Protein AF-A0A2H0RUM1-F1 (afdb_monomer)

Solvent-accessible surface area (backbone atoms only — not comparable to full-atom values): 5548 Å² total; per-residue (Å²): 91,77,49,79,41,68,32,56,87,46,48,69,59,53,53,49,32,32,76,68,68,76,38,82,81,84,71,96,80,83,62,77,48,71,70,54,52,47,66,67,36,42,85,73,27,36,43,80,76,46,79,49,51,42,68,91,63,72,68,89,41,70,73,56,38,59,51,48,62,54,45,52,68,36,79,71,51,27,71,67,24,49,32,35,38,39,36,31,46,78,66,68,133

Structure (mmCIF, N/CA/C/O backbone):
data_AF-A0A2H0RUM1-F1
#
_entry.id   AF-A0A2H0RUM1-F1
#
loop_
_atom_site.group_PDB
_atom_site.id
_atom_site.type_symbol
_atom_site.label_atom_id
_atom_site.label_alt_id
_atom_site.label_comp_id
_atom_site.label_asym_id
_atom_site.label_entity_id
_atom_site.label_seq_id
_atom_site.pdbx_PDB_ins_code
_atom_site.Cartn_x
_atom_site.Cartn_y
_atom_site.Cartn_z
_atom_site.occupancy
_atom_site.B_iso_or_equiv
_atom_site.auth_seq_id
_atom_site.auth_comp_id
_atom_site.auth_asym_id
_atom_site.auth_atom_id
_atom_site.pdbx_PDB_model_num
ATOM 1 N N . LEU A 1 1 ? -12.893 7.256 6.375 1.00 93.62 1 LEU A N 1
ATOM 2 C CA . LEU A 1 1 ? -11.817 7.968 5.644 1.00 93.62 1 LEU A CA 1
ATOM 3 C C . LEU A 1 1 ? -11.151 6.982 4.696 1.00 93.62 1 LEU A C 1
ATOM 5 O O . LEU A 1 1 ? -10.789 5.903 5.142 1.00 93.62 1 LEU A O 1
ATOM 9 N N . VAL A 1 2 ? -11.014 7.336 3.418 1.00 95.25 2 VAL A N 1
ATOM 10 C CA . VAL A 1 2 ? -10.299 6.520 2.426 1.00 95.25 2 VAL A CA 1
ATOM 11 C C . VAL A 1 2 ? -9.057 7.285 1.983 1.00 95.25 2 VAL A C 1
ATOM 13 O O . VAL A 1 2 ? -9.161 8.448 1.604 1.00 95.25 2 VAL A O 1
ATOM 16 N N . ILE A 1 3 ? -7.892 6.644 2.054 1.00 94.00 3 ILE A N 1
ATOM 17 C CA . ILE A 1 3 ? -6.617 7.195 1.585 1.00 94.00 3 ILE A CA 1
ATOM 18 C C . ILE A 1 3 ? -6.144 6.322 0.429 1.00 94.00 3 ILE A C 1
ATOM 20 O O . ILE A 1 3 ? -5.911 5.133 0.623 1.00 94.00 3 ILE A O 1
ATOM 24 N N . SER A 1 4 ? -5.993 6.915 -0.754 1.00 92.81 4 SER A N 1
ATOM 25 C CA . SER A 1 4 ? -5.427 6.264 -1.936 1.00 92.81 4 SER A CA 1
ATOM 26 C C . SER A 1 4 ? -4.114 6.944 -2.287 1.00 92.81 4 SER A C 1
ATOM 28 O O . SER A 1 4 ? -4.090 8.149 -2.537 1.00 92.81 4 SER A O 1
ATOM 30 N N . MET A 1 5 ? -3.022 6.186 -2.298 1.00 90.50 5 MET A N 1
ATOM 31 C CA . MET A 1 5 ? -1.692 6.718 -2.578 1.00 90.50 5 MET A CA 1
ATOM 32 C C . MET A 1 5 ? -0.856 5.747 -3.402 1.00 90.50 5 MET A C 1
ATOM 34 O O . MET A 1 5 ? -1.067 4.535 -3.373 1.00 90.50 5 MET A O 1
ATOM 38 N N . ALA A 1 6 ? 0.134 6.282 -4.115 1.00 88.56 6 ALA A N 1
ATOM 39 C CA . ALA A 1 6 ? 1.194 5.442 -4.648 1.00 88.56 6 ALA A CA 1
ATOM 40 C C . ALA A 1 6 ? 1.945 4.792 -3.480 1.00 88.56 6 ALA A C 1
ATOM 42 O O . ALA A 1 6 ? 2.272 5.449 -2.489 1.00 88.56 6 ALA A O 1
ATOM 43 N N . ASN A 1 7 ? 2.208 3.500 -3.605 1.00 87.81 7 ASN A N 1
ATOM 44 C CA . ASN A 1 7 ? 2.896 2.712 -2.607 1.00 87.81 7 ASN A CA 1
ATOM 45 C C . ASN A 1 7 ? 4.291 3.313 -2.351 1.00 87.81 7 ASN A C 1
ATOM 47 O O . ASN A 1 7 ? 5.084 3.421 -3.294 1.00 87.81 7 ASN A O 1
ATOM 51 N N . PRO A 1 8 ? 4.619 3.670 -1.095 1.00 85.12 8 PRO A N 1
ATOM 52 C CA . PRO A 1 8 ? 5.895 4.296 -0.751 1.00 85.12 8 PRO A CA 1
ATOM 53 C C . PRO A 1 8 ? 7.129 3.496 -1.199 1.00 85.12 8 PRO A C 1
ATOM 55 O O . PRO A 1 8 ? 8.184 4.074 -1.435 1.00 85.12 8 PRO A O 1
ATOM 58 N N . LEU A 1 9 ? 7.015 2.172 -1.370 1.00 86.06 9 LEU A N 1
ATOM 59 C CA . LEU A 1 9 ? 8.117 1.334 -1.862 1.00 86.06 9 LEU A CA 1
ATOM 60 C C . LEU A 1 9 ? 8.568 1.688 -3.285 1.00 86.06 9 LEU A C 1
ATOM 62 O O . LEU A 1 9 ? 9.715 1.424 -3.637 1.00 86.06 9 LEU A O 1
ATOM 66 N N . TRP A 1 10 ? 7.694 2.288 -4.095 1.00 85.19 10 TRP A N 1
ATOM 67 C CA . TRP A 1 10 ? 8.014 2.692 -5.464 1.00 85.19 10 TRP A CA 1
ATOM 68 C C . TRP A 1 10 ? 8.687 4.058 -5.558 1.00 85.19 10 TRP A C 1
ATOM 70 O O . TRP A 1 10 ? 9.120 4.438 -6.641 1.00 85.19 10 TRP A O 1
ATOM 80 N N . GLU A 1 11 ? 8.825 4.791 -4.454 1.00 85.88 11 GLU A N 1
ATOM 81 C CA . GLU A 1 11 ? 9.395 6.139 -4.448 1.00 85.88 11 GLU A CA 1
ATOM 82 C C . GLU A 1 11 ? 10.781 6.228 -5.122 1.00 85.88 11 GLU A C 1
ATOM 84 O O . GLU A 1 11 ? 10.944 7.092 -5.985 1.00 85.88 11 GLU A O 1
ATOM 89 N N . PRO A 1 12 ? 11.745 5.311 -4.884 1.00 85.38 12 PRO A N 1
ATOM 90 C CA . PRO A 1 12 ? 13.034 5.348 -5.581 1.00 85.38 12 PRO A CA 1
ATOM 91 C C . PRO A 1 12 ? 12.912 5.153 -7.098 1.00 85.38 12 PRO A C 1
ATOM 93 O O . PRO A 1 12 ? 13.596 5.824 -7.869 1.00 85.38 12 PRO A O 1
ATOM 96 N N . ALA A 1 13 ? 12.035 4.246 -7.533 1.00 86.31 13 ALA A N 1
ATOM 97 C CA . ALA A 1 13 ? 11.813 3.974 -8.949 1.00 86.31 13 ALA A CA 1
ATOM 98 C C . ALA A 1 13 ? 11.097 5.146 -9.636 1.00 86.31 13 ALA A C 1
ATOM 100 O O . ALA A 1 13 ? 11.480 5.538 -10.733 1.00 86.31 13 ALA A O 1
ATOM 101 N N . LEU A 1 14 ? 10.107 5.752 -8.976 1.00 83.25 14 LEU A N 1
ATOM 102 C CA . LEU A 1 14 ? 9.402 6.931 -9.480 1.00 83.25 14 LEU A CA 1
ATOM 103 C C . LEU A 1 14 ? 10.348 8.129 -9.623 1.00 83.25 14 LEU A C 1
ATOM 105 O O . LEU A 1 14 ? 10.350 8.772 -10.668 1.00 83.25 14 LEU A O 1
ATOM 109 N N . LEU A 1 15 ? 11.211 8.369 -8.630 1.00 84.44 15 LEU A N 1
ATOM 110 C CA . LEU A 1 15 ? 12.243 9.409 -8.699 1.00 84.44 15 LEU A CA 1
ATOM 111 C C . LEU A 1 15 ? 13.247 9.152 -9.831 1.00 84.44 15 LEU A C 1
ATOM 113 O O . LEU A 1 15 ? 13.685 10.089 -10.497 1.00 84.44 15 LEU A O 1
ATOM 117 N N . LEU A 1 16 ? 13.620 7.891 -10.071 1.00 86.88 16 LEU A N 1
ATOM 118 C CA . LEU A 1 16 ? 14.480 7.534 -11.198 1.00 86.88 16 LEU A CA 1
ATOM 119 C C . LEU A 1 16 ? 13.794 7.834 -12.538 1.00 86.88 16 LEU A C 1
ATOM 121 O O . LEU A 1 16 ? 14.422 8.407 -13.423 1.00 86.88 16 LEU A O 1
ATOM 125 N N . LEU A 1 17 ? 12.512 7.492 -12.684 1.00 87.12 17 LEU A N 1
ATOM 126 C CA . LEU A 1 17 ? 11.745 7.770 -13.901 1.00 87.12 17 LEU A CA 1
ATOM 127 C C . LEU A 1 17 ? 11.584 9.274 -14.161 1.00 87.12 17 LEU A C 1
ATOM 129 O O . LEU A 1 17 ? 11.662 9.694 -15.314 1.00 87.12 17 LEU A O 1
ATOM 133 N N . GLU A 1 18 ? 11.424 10.083 -13.112 1.00 86.50 18 GLU A N 1
ATOM 134 C CA . GLU A 1 18 ? 11.429 11.549 -13.219 1.00 86.50 18 GLU A CA 1
ATOM 135 C C . GLU A 1 18 ? 12.782 12.067 -13.720 1.00 86.50 18 GLU A C 1
ATOM 137 O O . GLU A 1 18 ? 12.828 12.860 -14.657 1.00 86.50 18 GLU A O 1
ATOM 142 N N . ARG A 1 19 ? 13.899 11.557 -13.180 1.00 86.81 19 ARG A N 1
ATOM 143 C CA . ARG A 1 19 ? 15.253 11.912 -13.655 1.00 86.81 19 ARG A CA 1
ATOM 144 C C . ARG A 1 19 ? 15.493 11.526 -15.114 1.00 86.81 19 ARG A C 1
ATOM 146 O O . ARG A 1 19 ? 16.229 12.211 -15.818 1.00 86.81 19 ARG A O 1
ATOM 153 N N . LEU A 1 20 ? 14.884 10.433 -15.565 1.00 90.75 20 LEU A N 1
ATOM 154 C CA . LEU A 1 20 ? 14.955 9.970 -16.950 1.00 90.75 20 LEU A CA 1
ATOM 155 C C . LEU A 1 20 ? 13.962 10.692 -17.880 1.00 90.75 20 LEU A C 1
ATOM 157 O O . LEU A 1 20 ? 13.917 10.361 -19.060 1.00 90.75 20 LEU A O 1
ATOM 161 N N . HIS A 1 21 ? 13.183 11.663 -17.383 1.00 87.12 21 HIS A N 1
ATOM 162 C CA . HIS A 1 21 ? 12.113 12.353 -18.120 1.00 87.12 21 HIS A CA 1
ATOM 163 C C . HIS A 1 21 ? 11.030 11.406 -18.676 1.00 87.12 21 HIS A C 1
ATOM 165 O O . HIS A 1 21 ? 10.305 11.746 -19.608 1.00 87.12 21 HIS A O 1
ATOM 171 N N . LEU A 1 22 ? 10.905 10.212 -18.089 1.00 86.88 22 LEU A N 1
ATOM 172 C CA . LEU A 1 22 ? 9.887 9.214 -18.436 1.00 86.88 22 LEU A CA 1
ATOM 173 C C . LEU A 1 22 ? 8.584 9.416 -17.648 1.00 86.88 22 LEU A C 1
ATOM 175 O O . LEU A 1 22 ? 7.557 8.831 -17.984 1.00 86.88 22 LEU A O 1
ATOM 179 N N . LYS A 1 23 ? 8.628 10.235 -16.594 1.00 83.38 23 LYS A N 1
ATOM 180 C CA . LYS A 1 23 ? 7.486 10.646 -15.776 1.00 83.38 23 LYS A CA 1
ATOM 181 C C . LYS A 1 23 ? 7.508 12.168 -15.616 1.00 83.38 23 LYS A C 1
ATOM 183 O O . LYS A 1 23 ? 8.580 12.767 -15.551 1.00 83.38 23 LYS A O 1
ATOM 188 N N . LEU A 1 24 ? 6.325 12.778 -15.527 1.00 83.81 24 LEU A N 1
ATOM 189 C CA . LEU A 1 24 ? 6.168 14.184 -15.156 1.00 83.81 24 LEU A CA 1
ATOM 190 C C . LEU A 1 24 ? 6.772 14.452 -13.772 1.00 83.81 24 LEU A C 1
ATOM 192 O O . LEU A 1 24 ? 6.555 13.692 -12.829 1.00 83.81 24 LEU A O 1
ATOM 196 N N . THR A 1 25 ? 7.508 15.553 -13.659 1.00 78.12 25 THR A N 1
ATOM 197 C CA . THR A 1 25 ? 8.072 16.030 -12.395 1.00 78.12 25 THR A CA 1
ATOM 198 C C . THR A 1 25 ? 6.959 16.561 -11.499 1.00 78.12 25 THR A C 1
ATOM 200 O O . THR A 1 25 ? 6.341 17.577 -11.815 1.00 78.12 25 THR A O 1
ATOM 203 N N . GLU A 1 26 ? 6.716 15.888 -10.379 1.00 70.44 26 GLU A N 1
ATOM 204 C CA . GLU A 1 26 ? 5.619 16.206 -9.454 1.00 70.44 26 GLU A CA 1
ATOM 205 C C . GLU A 1 26 ? 6.098 16.906 -8.156 1.00 70.44 26 GLU A C 1
ATOM 207 O O . GLU A 1 26 ? 5.279 17.289 -7.323 1.00 70.44 26 GLU A O 1
ATOM 212 N N . GLY A 1 27 ? 7.405 17.160 -8.001 1.00 69.00 27 GLY A N 1
ATOM 213 C CA . GLY A 1 27 ? 7.984 17.882 -6.855 1.00 69.00 27 GLY A CA 1
ATOM 214 C C . GLY A 1 27 ? 8.393 16.971 -5.683 1.00 69.00 27 GLY A C 1
ATOM 215 O O . GLY A 1 27 ? 8.445 15.752 -5.833 1.00 69.00 27 GLY A O 1
ATOM 216 N N . PRO A 1 28 ? 8.758 17.527 -4.508 1.00 65.56 28 PRO A N 1
ATOM 217 C CA . PRO A 1 28 ? 9.197 16.724 -3.372 1.00 65.56 28 PRO A CA 1
ATOM 218 C C . PRO A 1 28 ? 8.044 15.871 -2.842 1.00 65.56 28 PRO A C 1
ATOM 220 O O . PRO A 1 28 ? 7.033 16.380 -2.359 1.00 65.56 28 PRO A O 1
ATOM 223 N N . HIS A 1 29 ? 8.221 14.556 -2.901 1.00 70.94 29 HIS A N 1
ATOM 224 C CA . HIS A 1 29 ? 7.262 13.607 -2.370 1.00 70.94 29 HIS A CA 1
ATOM 225 C C . HIS A 1 29 ? 7.733 13.063 -1.032 1.00 70.94 29 HIS A C 1
ATOM 227 O O . HIS A 1 29 ? 8.844 12.553 -0.900 1.00 70.94 29 HIS A O 1
ATOM 233 N N . TRP A 1 30 ? 6.856 13.150 -0.041 1.00 79.06 30 TRP A N 1
ATOM 234 C CA . TRP A 1 30 ? 6.935 12.305 1.133 1.00 79.06 30 TRP A CA 1
ATOM 235 C C . TRP A 1 30 ? 5.667 11.469 1.182 1.00 79.06 30 TRP A C 1
ATOM 237 O O . TRP A 1 30 ? 4.571 11.997 1.376 1.00 79.06 30 TRP A O 1
ATOM 247 N N . ARG A 1 31 ? 5.810 10.162 0.956 1.00 86.38 31 ARG A N 1
ATOM 248 C CA . ARG A 1 31 ? 4.696 9.214 1.008 1.00 86.38 31 ARG A CA 1
ATOM 249 C C . ARG A 1 31 ? 4.722 8.498 2.361 1.00 86.38 31 ARG A C 1
ATOM 251 O O . ARG A 1 31 ? 5.553 7.610 2.571 1.00 86.38 31 ARG A O 1
ATOM 258 N N . PRO A 1 32 ? 3.858 8.878 3.322 1.00 89.62 32 PRO A N 1
ATOM 259 C CA . PRO A 1 32 ? 3.878 8.269 4.642 1.00 89.62 32 PRO A CA 1
ATOM 260 C C . PRO A 1 32 ? 3.487 6.793 4.552 1.00 89.62 32 PRO A C 1
ATOM 262 O O . PRO A 1 32 ? 2.514 6.417 3.906 1.00 89.62 32 PRO A O 1
ATOM 265 N N . SER A 1 33 ? 4.230 5.932 5.247 1.00 91.12 33 SER A N 1
ATOM 266 C CA . SER A 1 33 ? 3.862 4.516 5.341 1.00 91.12 33 SER A CA 1
ATOM 267 C C . SER A 1 33 ? 2.506 4.331 6.032 1.00 91.12 33 SER A C 1
ATOM 269 O O . SER A 1 33 ? 2.153 5.096 6.931 1.00 91.12 33 SER A O 1
ATOM 271 N N . CYS A 1 34 ? 1.793 3.243 5.723 1.00 92.06 34 CYS A N 1
ATOM 272 C CA . CYS A 1 34 ? 0.577 2.855 6.451 1.00 92.06 34 CYS A CA 1
ATOM 273 C C . CYS A 1 34 ? 0.779 2.848 7.980 1.00 92.06 34 CYS A C 1
ATOM 275 O O . CYS A 1 34 ? -0.086 3.316 8.713 1.00 92.06 34 CYS A O 1
ATOM 277 N N . ARG A 1 35 ? 1.949 2.414 8.477 1.00 93.44 35 ARG A N 1
ATOM 278 C CA . ARG A 1 35 ? 2.277 2.469 9.914 1.00 93.44 35 ARG A CA 1
ATOM 279 C C . ARG A 1 35 ? 2.276 3.902 10.450 1.00 93.44 35 ARG A C 1
ATOM 281 O O . ARG A 1 35 ? 1.791 4.125 11.555 1.00 93.44 35 ARG A O 1
ATOM 288 N N . HIS A 1 36 ? 2.846 4.842 9.700 1.00 94.69 36 HIS A N 1
ATOM 289 C CA . HIS A 1 36 ? 2.856 6.253 10.074 1.00 94.69 36 HIS A CA 1
ATOM 290 C C . HIS A 1 36 ? 1.427 6.806 10.099 1.00 94.69 36 HIS A C 1
ATOM 292 O O . HIS A 1 36 ? 1.008 7.340 11.117 1.00 94.69 36 HIS A O 1
ATOM 298 N N . ILE A 1 37 ? 0.653 6.565 9.037 1.00 95.12 37 ILE A N 1
ATOM 299 C CA . ILE A 1 37 ? -0.749 6.993 8.937 1.00 95.12 37 ILE A CA 1
ATOM 300 C C . ILE A 1 37 ? -1.583 6.444 10.103 1.00 95.12 37 ILE A C 1
ATOM 302 O O . ILE A 1 37 ? -2.294 7.202 10.752 1.00 95.12 37 ILE A O 1
ATOM 306 N N . CYS A 1 38 ? -1.463 5.150 10.420 1.00 95.31 38 CYS A N 1
ATOM 307 C CA . CYS A 1 38 ? -2.199 4.552 11.536 1.00 95.31 38 CYS A CA 1
ATOM 308 C C . CYS A 1 38 ? -1.826 5.210 12.868 1.00 95.31 38 CYS A C 1
ATOM 310 O O . CYS A 1 38 ? -2.712 5.580 13.626 1.00 95.31 38 CYS A O 1
ATOM 312 N N . ARG A 1 39 ? -0.529 5.417 13.139 1.00 96.44 39 ARG A N 1
ATOM 313 C CA . ARG A 1 39 ? -0.079 6.088 14.371 1.00 96.44 39 ARG A CA 1
ATOM 314 C C . ARG A 1 39 ? -0.624 7.506 14.502 1.00 96.44 39 ARG A C 1
ATOM 316 O O . ARG A 1 39 ? -0.936 7.914 15.613 1.00 96.44 39 ARG A O 1
ATOM 323 N N . THR 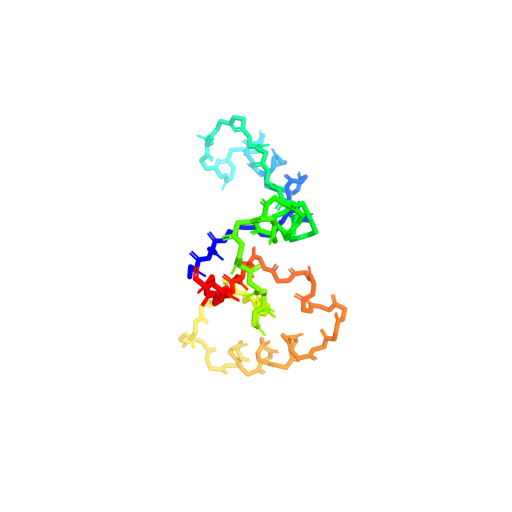A 1 40 ? -0.737 8.228 13.393 1.00 95.62 40 THR A N 1
ATOM 324 C CA . THR A 1 40 ? -1.286 9.585 13.374 1.00 95.62 40 THR A CA 1
ATOM 325 C C . THR A 1 40 ? -2.801 9.587 13.568 1.00 95.62 40 THR A C 1
ATOM 327 O O . THR A 1 40 ? -3.314 10.446 14.268 1.00 95.62 40 THR A O 1
ATOM 330 N N . LEU A 1 41 ? -3.527 8.632 12.982 1.00 95.06 41 LEU A N 1
ATOM 331 C CA . LEU A 1 41 ? -4.994 8.630 12.974 1.00 95.06 41 LEU A CA 1
ATOM 332 C C . LEU A 1 41 ? -5.638 7.924 14.178 1.00 95.06 41 LEU A C 1
ATOM 334 O O . LEU A 1 41 ? -6.733 8.310 14.584 1.00 95.06 41 LEU A O 1
ATOM 338 N N . SER A 1 42 ? -4.981 6.924 14.774 1.00 94.31 42 SER A N 1
ATOM 339 C CA . SER A 1 42 ? -5.534 6.176 15.915 1.00 94.31 42 SER A CA 1
ATOM 340 C C . SER A 1 42 ? -5.903 7.047 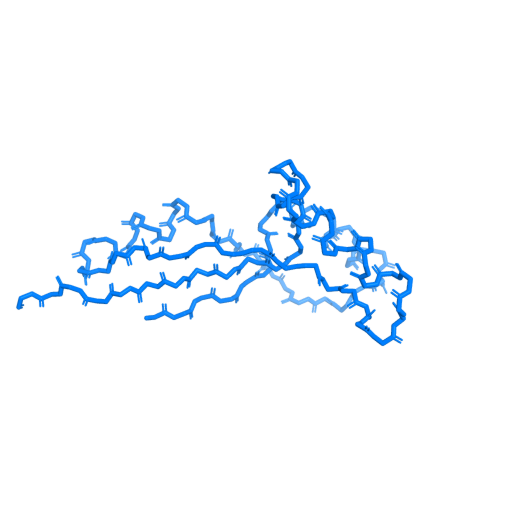17.128 1.00 94.31 42 SER A C 1
ATOM 342 O O . SER A 1 42 ? -6.983 6.829 17.672 1.00 94.31 42 SER A O 1
ATOM 344 N N . PRO A 1 43 ? -5.110 8.063 17.534 1.00 95.50 43 PRO A N 1
ATOM 345 C CA . PRO A 1 43 ? -5.488 8.975 18.621 1.00 95.50 43 PRO A CA 1
ATOM 346 C C . PRO A 1 43 ? -6.752 9.800 18.344 1.00 95.50 43 PRO A C 1
ATOM 348 O O . PRO A 1 43 ? -7.357 10.322 19.272 1.00 95.50 43 PRO A O 1
ATOM 351 N N . HIS A 1 44 ? -7.154 9.920 17.078 1.00 95.38 44 HIS A N 1
ATOM 352 C CA . HIS A 1 44 ? -8.336 10.667 16.651 1.00 95.38 44 HIS A CA 1
ATOM 353 C C . HIS A 1 44 ? -9.563 9.766 16.435 1.00 95.38 44 HIS A C 1
ATOM 355 O O . HIS A 1 44 ? -10.498 10.170 15.753 1.00 95.38 44 HIS A O 1
ATOM 361 N N . GLY A 1 45 ? -9.560 8.538 16.967 1.00 95.81 45 GLY A N 1
ATOM 362 C CA . GLY A 1 45 ? -10.702 7.622 16.884 1.00 95.81 45 GLY A CA 1
ATOM 363 C C . GLY A 1 45 ? -10.843 6.899 15.542 1.00 95.81 45 GLY A C 1
ATOM 364 O O . GLY A 1 45 ? -11.892 6.327 15.264 1.00 95.81 45 GLY A O 1
ATOM 365 N N . PHE A 1 46 ? -9.816 6.907 14.687 1.00 96.44 46 PHE A N 1
ATOM 366 C CA . PHE A 1 46 ? -9.838 6.147 13.436 1.00 96.44 46 PHE A CA 1
ATOM 367 C C . PHE A 1 46 ? -9.189 4.774 13.594 1.00 96.44 46 PHE A C 1
ATOM 369 O O . PHE A 1 46 ? -8.039 4.648 14.026 1.00 96.44 46 PHE A O 1
ATOM 376 N N . THR A 1 47 ? -9.889 3.743 13.131 1.00 95.50 47 THR A N 1
ATOM 377 C CA . THR A 1 47 ? -9.393 2.368 13.078 1.00 95.50 47 THR A CA 1
ATOM 378 C C . THR A 1 47 ? -9.287 1.897 11.633 1.00 95.50 47 THR A C 1
ATOM 380 O O . THR A 1 47 ? -10.182 2.115 10.816 1.00 95.50 47 THR A O 1
ATOM 383 N N . LEU A 1 48 ? -8.142 1.298 11.288 1.00 95.94 48 LEU A N 1
ATOM 384 C CA . LEU A 1 48 ? -7.910 0.747 9.953 1.00 95.94 48 LEU A CA 1
ATOM 385 C C . LEU A 1 48 ? -8.759 -0.518 9.791 1.00 95.94 48 LEU A C 1
ATOM 387 O O . LEU A 1 48 ? -8.501 -1.516 10.459 1.00 95.94 48 LEU A O 1
ATOM 391 N N . GLN A 1 49 ? -9.734 -0.479 8.888 1.00 95.81 49 GLN A N 1
ATOM 392 C CA . GLN A 1 49 ? -10.558 -1.633 8.529 1.00 95.81 49 GLN A CA 1
ATOM 393 C C . GLN A 1 49 ? -9.891 -2.482 7.459 1.00 95.81 49 GLN A C 1
ATOM 395 O O . GLN A 1 49 ? -9.814 -3.705 7.569 1.00 95.81 49 GLN A O 1
ATOM 400 N N . SER A 1 50 ? -9.423 -1.833 6.394 1.00 94.31 50 SER A N 1
ATOM 401 C CA . SER A 1 50 ? -8.942 -2.540 5.218 1.00 94.31 50 SER A CA 1
ATOM 402 C C . SER A 1 50 ? -7.705 -1.871 4.632 1.00 94.31 50 SER A C 1
ATOM 404 O O . SER A 1 50 ? -7.498 -0.658 4.714 1.00 94.31 50 SER A O 1
ATOM 406 N N . ARG A 1 51 ? -6.838 -2.714 4.071 1.00 92.44 51 ARG A N 1
ATOM 407 C CA . ARG A 1 51 ? -5.619 -2.318 3.372 1.00 92.44 51 ARG A CA 1
ATOM 408 C C . ARG A 1 51 ? -5.510 -3.142 2.105 1.00 92.44 51 ARG A C 1
ATOM 410 O O . ARG A 1 51 ? -5.193 -4.338 2.146 1.00 92.44 51 ARG A O 1
ATOM 417 N N . THR A 1 52 ? -5.779 -2.512 0.978 1.00 90.19 52 THR A N 1
ATOM 418 C CA . THR A 1 52 ? -5.742 -3.148 -0.335 1.00 90.19 52 THR A CA 1
ATOM 419 C C . THR A 1 52 ? -4.615 -2.558 -1.162 1.00 90.19 52 THR A C 1
ATOM 421 O O . THR A 1 52 ? -4.137 -1.451 -0.915 1.00 90.19 52 THR A O 1
ATOM 424 N N . PHE A 1 53 ? -4.123 -3.358 -2.102 1.00 87.69 53 PHE A N 1
ATOM 425 C CA . PHE A 1 53 ? -3.121 -2.899 -3.040 1.00 87.69 53 PHE A CA 1
ATOM 426 C C . PHE A 1 53 ? -3.522 -3.305 -4.447 1.00 87.69 53 PHE A C 1
ATOM 428 O O . PHE A 1 53 ? -3.972 -4.435 -4.642 1.00 87.69 53 PHE A O 1
ATOM 435 N N . THR A 1 54 ? -3.302 -2.406 -5.398 1.00 84.69 54 THR A N 1
ATOM 436 C CA . THR A 1 54 ? -3.775 -2.552 -6.775 1.00 84.69 54 THR A CA 1
ATOM 437 C C . THR A 1 54 ? -2.641 -2.265 -7.750 1.00 84.69 54 THR A C 1
ATOM 439 O O . THR A 1 54 ? -1.876 -1.309 -7.574 1.00 84.69 54 THR A O 1
ATOM 442 N N . LEU A 1 55 ? -2.506 -3.096 -8.782 1.00 82.19 55 LEU A N 1
ATOM 443 C CA . LEU A 1 55 ? -1.620 -2.825 -9.909 1.00 82.19 55 LEU A CA 1
ATOM 444 C C . LEU A 1 55 ? -2.324 -1.912 -10.915 1.00 82.19 55 LEU A C 1
ATOM 446 O O . LEU A 1 55 ? -3.464 -2.154 -11.303 1.00 82.19 55 LEU A O 1
ATOM 450 N N . LEU A 1 56 ? -1.624 -0.878 -11.3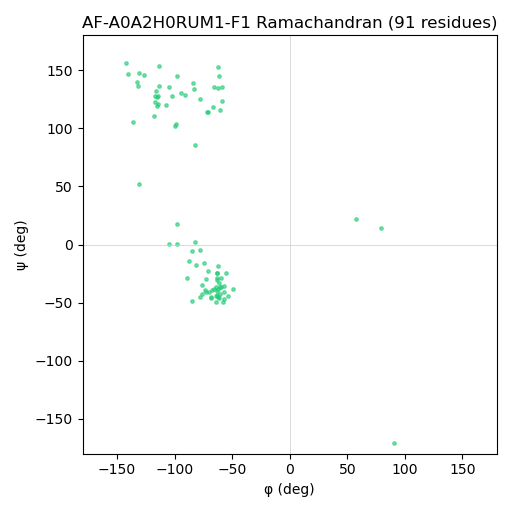85 1.00 76.62 56 LEU A N 1
ATOM 451 C CA . LEU A 1 56 ? -2.081 -0.083 -12.524 1.00 76.62 56 LEU A CA 1
ATOM 452 C C . LEU A 1 56 ? -1.683 -0.811 -13.804 1.00 76.62 56 LEU A C 1
ATOM 454 O O . LEU A 1 56 ? -0.609 -0.578 -14.354 1.00 76.62 56 LEU A O 1
ATOM 458 N N . LEU A 1 57 ? -2.522 -1.744 -14.240 1.00 72.38 57 LEU A N 1
ATOM 459 C CA . LEU A 1 57 ? -2.348 -2.445 -15.507 1.00 72.38 57 LEU A CA 1
ATOM 460 C C . LEU A 1 57 ? -3.630 -2.337 -16.336 1.00 72.38 57 LEU A C 1
ATOM 462 O O . LEU A 1 57 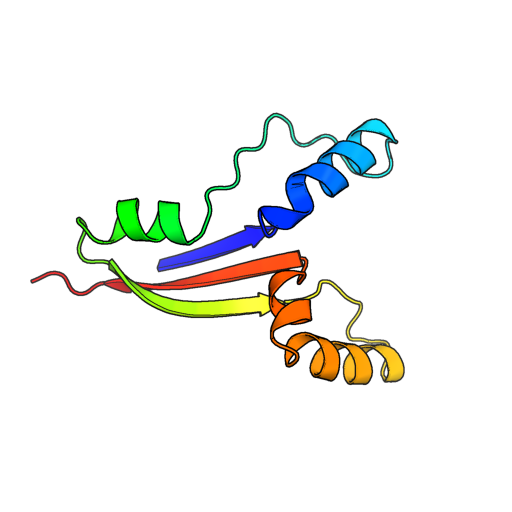? -4.721 -2.314 -15.765 1.00 72.38 57 LEU A O 1
ATOM 466 N N . PRO A 1 58 ? -3.515 -2.255 -17.673 1.00 68.38 58 PRO A N 1
ATOM 467 C CA . PRO A 1 58 ? -4.671 -2.130 -18.548 1.00 68.38 58 PRO A CA 1
ATOM 468 C C . PRO A 1 58 ? -5.588 -3.350 -18.389 1.00 68.38 58 PRO A C 1
ATOM 470 O O . PRO A 1 58 ? -5.205 -4.482 -18.690 1.00 68.38 58 PRO A O 1
ATOM 473 N N . THR A 1 59 ? -6.806 -3.110 -17.902 1.00 66.19 59 THR A N 1
ATOM 474 C CA . THR A 1 59 ? -7.815 -4.143 -17.611 1.00 66.19 59 THR A CA 1
ATOM 475 C C . THR A 1 59 ? -8.411 -4.771 -18.865 1.00 66.19 59 THR A C 1
ATOM 477 O O . THR A 1 59 ? -8.855 -5.917 -18.816 1.00 66.19 59 THR A O 1
ATOM 480 N N . GLU A 1 60 ? -8.350 -4.056 -19.989 1.00 71.94 60 GLU A N 1
ATOM 481 C CA . GLU A 1 60 ? -8.960 -4.446 -21.265 1.00 71.94 60 GLU A CA 1
ATOM 482 C C . GLU A 1 60 ? -8.172 -5.515 -22.035 1.00 71.94 60 GLU A C 1
ATOM 484 O O . GLU A 1 60 ? -8.632 -5.997 -23.068 1.00 71.94 60 GLU A O 1
ATOM 489 N N . VAL A 1 61 ? -6.993 -5.926 -21.551 1.00 77.62 61 VAL A N 1
ATOM 490 C CA . VAL A 1 61 ? -6.228 -7.019 -22.165 1.00 77.62 61 VAL A CA 1
ATOM 491 C C . VAL A 1 61 ? -6.483 -8.316 -21.380 1.00 77.62 61 VAL A C 1
ATOM 493 O O . VAL A 1 61 ? -5.920 -8.499 -20.295 1.00 77.62 61 VAL A O 1
ATOM 496 N N . PRO A 1 62 ? -7.315 -9.246 -21.892 1.00 70.50 62 PRO A N 1
ATOM 497 C CA . PRO A 1 62 ? -7.862 -10.358 -21.107 1.00 70.50 62 PRO A CA 1
ATOM 498 C C . PRO A 1 62 ? -6.808 -11.335 -20.564 1.00 70.50 62 PRO A C 1
ATOM 500 O O . PRO A 1 62 ? -6.986 -11.898 -19.485 1.00 70.50 62 PRO A O 1
ATOM 503 N N . LEU A 1 63 ? -5.681 -11.516 -21.261 1.00 75.94 63 LEU A N 1
ATOM 504 C CA . LEU A 1 63 ? -4.593 -12.379 -20.783 1.00 75.94 63 LEU A CA 1
ATOM 505 C C . LEU A 1 63 ? -3.818 -11.739 -19.618 1.00 75.94 63 LEU A C 1
ATOM 507 O O . LEU A 1 63 ? -3.473 -12.409 -18.644 1.00 75.94 63 LEU A O 1
ATOM 511 N N . LEU A 1 64 ? -3.571 -10.430 -19.711 1.00 73.69 64 LEU A N 1
ATOM 512 C CA . LEU A 1 64 ? -2.875 -9.657 -18.685 1.00 73.69 64 LEU A CA 1
ATOM 513 C C . LEU A 1 64 ? -3.729 -9.555 -17.422 1.00 73.69 64 LEU A C 1
ATOM 515 O O . LEU A 1 64 ? -3.228 -9.834 -16.337 1.00 73.69 64 LEU A O 1
ATOM 519 N N . SER A 1 65 ? -5.025 -9.265 -17.541 1.00 75.12 65 SER A N 1
ATOM 520 C CA . SER A 1 65 ? -5.903 -9.114 -16.374 1.00 75.12 65 SER A CA 1
ATOM 521 C C . SER A 1 65 ? -5.985 -10.386 -15.512 1.00 75.12 65 SER A C 1
ATOM 523 O O . SER A 1 65 ? -5.984 -10.305 -14.280 1.00 75.12 65 SER A O 1
ATOM 525 N N . ALA A 1 66 ? -5.974 -11.573 -16.128 1.00 76.94 66 ALA A N 1
ATOM 526 C CA . ALA A 1 66 ? -5.970 -12.851 -15.414 1.00 76.94 66 ALA A CA 1
ATOM 527 C C . ALA A 1 66 ? -4.659 -13.107 -14.649 1.00 76.94 66 ALA A C 1
ATOM 529 O O . ALA A 1 66 ? -4.683 -13.622 -13.526 1.00 76.94 66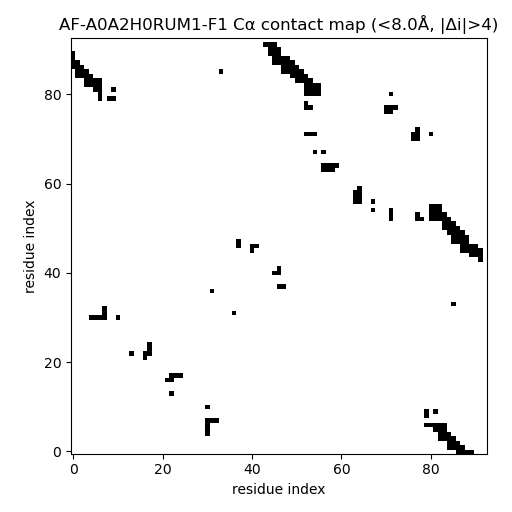 ALA A O 1
ATOM 530 N N . ILE A 1 67 ? -3.516 -12.737 -15.235 1.00 79.31 67 ILE A N 1
ATOM 531 C CA . ILE A 1 67 ? -2.198 -12.858 -14.599 1.00 79.31 67 ILE A CA 1
ATOM 532 C C . ILE A 1 67 ? -2.096 -11.868 -13.437 1.00 79.31 67 ILE A C 1
ATOM 534 O O . ILE A 1 67 ? -1.730 -12.256 -12.331 1.00 79.31 67 ILE A O 1
ATOM 538 N N . VAL A 1 68 ? -2.511 -10.621 -13.647 1.00 76.25 68 VAL A N 1
ATOM 539 C CA . VAL A 1 68 ? -2.480 -9.551 -12.641 1.00 76.25 68 VAL A CA 1
ATOM 540 C C . VAL A 1 68 ? -3.281 -9.921 -11.405 1.00 76.25 68 VAL A C 1
ATOM 542 O O . VAL A 1 68 ? -2.735 -9.919 -10.306 1.00 76.25 68 VAL A O 1
ATOM 545 N N . LYS A 1 69 ? -4.525 -10.380 -11.577 1.00 75.75 69 LYS A N 1
ATOM 546 C CA . LYS A 1 69 ? -5.362 -10.831 -10.453 1.00 75.75 69 LYS A CA 1
ATOM 547 C C . LYS A 1 69 ? -4.745 -11.992 -9.669 1.00 75.75 69 LYS A C 1
ATOM 549 O O . LYS A 1 69 ? -5.036 -12.153 -8.485 1.00 75.75 69 LYS A O 1
ATOM 554 N N . LYS A 1 70 ? -3.926 -12.838 -10.306 1.00 77.62 70 LYS A N 1
ATOM 555 C CA . LYS A 1 70 ? -3.172 -13.894 -9.609 1.00 77.62 70 LYS A CA 1
ATOM 556 C C . LYS A 1 70 ? -1.965 -13.321 -8.866 1.00 77.62 70 LYS A C 1
ATOM 558 O O . LYS A 1 70 ? -1.739 -13.706 -7.723 1.00 77.62 70 LYS A O 1
ATOM 563 N N . LEU A 1 71 ? -1.228 -12.395 -9.478 1.00 74.56 71 LEU A N 1
ATOM 564 C CA . LEU A 1 71 ? -0.062 -11.751 -8.866 1.00 74.56 71 LEU A CA 1
ATOM 565 C C . LEU A 1 71 ? -0.452 -10.881 -7.658 1.00 74.56 71 LEU A C 1
ATOM 567 O O . LEU A 1 71 ? 0.228 -10.934 -6.639 1.00 74.56 71 LEU A O 1
ATOM 571 N N . GLU A 1 72 ? -1.586 -10.176 -7.709 1.00 74.06 72 GLU A N 1
ATOM 572 C CA . GLU A 1 72 ? -2.114 -9.370 -6.592 1.00 74.06 72 GLU A CA 1
ATOM 573 C C . GLU A 1 72 ? -2.480 -10.207 -5.354 1.00 74.06 72 GLU A C 1
ATOM 575 O O . GLU A 1 72 ? -2.468 -9.707 -4.227 1.00 74.06 72 GLU A O 1
ATOM 580 N N . LYS A 1 73 ? -2.783 -11.499 -5.538 1.00 77.31 73 LYS A N 1
ATOM 581 C CA . LYS A 1 73 ? -3.084 -12.428 -4.437 1.00 77.31 73 LYS A CA 1
ATOM 582 C C . LYS A 1 73 ? -1.829 -12.974 -3.758 1.00 77.31 73 LYS A C 1
ATOM 584 O O . LYS A 1 73 ? -1.925 -13.477 -2.639 1.00 77.31 73 LYS A O 1
ATOM 589 N N . LEU A 1 74 ? -0.661 -12.885 -4.397 1.00 80.81 74 LEU A N 1
ATOM 590 C CA . LEU A 1 74 ? 0.588 -13.378 -3.823 1.00 80.81 74 LEU A CA 1
ATOM 591 C C . LEU A 1 74 ? 1.110 -12.374 -2.782 1.00 80.81 74 LEU A C 1
ATOM 593 O O . LEU A 1 74 ? 1.315 -11.208 -3.106 1.00 80.81 74 LEU A O 1
ATOM 597 N N . PRO A 1 75 ? 1.376 -12.790 -1.533 1.00 72.50 75 PRO A N 1
ATOM 598 C CA . PRO A 1 75 ? 1.621 -11.873 -0.413 1.00 72.50 75 PRO A CA 1
ATOM 599 C C . PRO A 1 75 ? 2.865 -10.988 -0.586 1.00 72.50 75 PRO A C 1
ATOM 601 O O . PRO A 1 75 ? 2.902 -9.873 -0.067 1.00 72.50 75 PR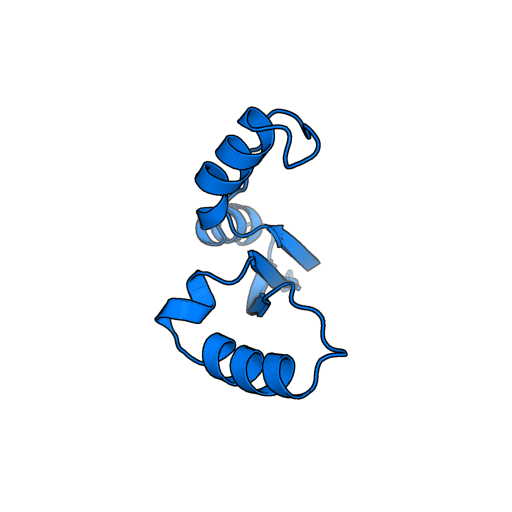O A O 1
ATOM 604 N N . LEU A 1 76 ? 3.872 -11.468 -1.322 1.00 73.31 76 LEU A N 1
ATOM 605 C CA . LEU A 1 76 ? 5.086 -10.710 -1.634 1.00 73.31 76 LEU A CA 1
ATOM 606 C C . LEU A 1 76 ? 4.850 -9.688 -2.752 1.00 73.31 76 LEU A C 1
ATOM 608 O O . LEU A 1 76 ? 5.220 -8.527 -2.612 1.00 73.31 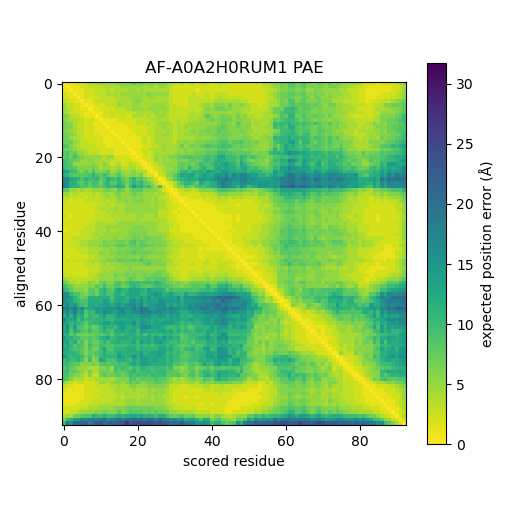76 LEU A O 1
ATOM 612 N N . LEU A 1 77 ? 4.177 -10.100 -3.827 1.00 72.88 77 LEU A N 1
ATOM 613 C CA . LEU A 1 77 ? 3.878 -9.237 -4.973 1.00 72.88 77 LEU A CA 1
ATOM 614 C C . LEU A 1 77 ? 2.794 -8.208 -4.654 1.00 72.88 77 LEU A C 1
ATOM 616 O O . LEU A 1 77 ? 2.863 -7.086 -5.137 1.00 72.88 77 LEU A O 1
ATOM 620 N N . ARG A 1 78 ? 1.867 -8.535 -3.751 1.00 71.88 78 ARG A N 1
ATOM 621 C CA . ARG A 1 78 ? 0.854 -7.610 -3.236 1.00 71.88 78 ARG A CA 1
ATOM 622 C C . ARG A 1 78 ? 1.474 -6.365 -2.605 1.00 71.88 78 ARG A C 1
ATOM 624 O O . ARG A 1 78 ? 0.939 -5.275 -2.747 1.00 71.88 78 ARG A O 1
ATOM 631 N N . ARG A 1 79 ? 2.624 -6.506 -1.935 1.00 72.62 79 ARG A N 1
ATOM 632 C CA . ARG A 1 79 ? 3.371 -5.363 -1.382 1.00 72.62 79 ARG A CA 1
ATOM 633 C C . ARG A 1 79 ? 4.091 -4.552 -2.454 1.00 72.62 79 ARG A C 1
ATOM 635 O O . ARG A 1 79 ? 4.493 -3.439 -2.158 1.00 72.62 79 ARG A O 1
ATOM 642 N N . LEU A 1 80 ? 4.266 -5.089 -3.658 1.00 77.38 80 LEU A N 1
ATOM 643 C CA . LEU A 1 80 ? 4.882 -4.415 -4.803 1.00 77.38 80 LEU A CA 1
ATOM 644 C C . LEU A 1 80 ? 3.842 -3.824 -5.761 1.00 77.38 80 LEU A C 1
ATOM 646 O O . LEU A 1 80 ? 4.212 -3.212 -6.755 1.00 77.38 80 LEU A O 1
ATOM 650 N N . CYS A 1 81 ? 2.549 -3.963 -5.481 1.00 82.25 81 CYS A N 1
ATOM 651 C CA . CYS A 1 81 ? 1.509 -3.259 -6.219 1.00 82.25 81 CYS A CA 1
ATOM 652 C C . CYS A 1 81 ? 1.679 -1.734 -6.080 1.00 82.25 81 CYS A C 1
ATOM 654 O O . CYS A 1 81 ? 2.110 -1.240 -5.034 1.00 82.25 81 CYS A O 1
ATOM 656 N N . LEU A 1 82 ? 1.361 -0.998 -7.147 1.00 85.12 82 LEU A N 1
ATOM 657 C CA . LEU A 1 82 ? 1.694 0.423 -7.270 1.00 85.12 82 LEU A CA 1
ATOM 658 C C . LEU A 1 82 ? 0.785 1.328 -6.437 1.00 85.12 82 LEU A C 1
ATOM 660 O O . LEU A 1 82 ? 1.259 2.336 -5.927 1.00 85.12 82 LEU A O 1
ATOM 664 N N . ILE A 1 83 ? -0.494 0.984 -6.290 1.00 89.06 83 ILE A N 1
ATOM 665 C CA . ILE A 1 83 ? -1.448 1.756 -5.490 1.00 89.06 83 ILE A CA 1
ATOM 666 C C . ILE A 1 83 ? -1.710 1.033 -4.178 1.00 89.06 83 ILE A C 1
ATOM 668 O O . ILE A 1 83 ? -1.920 -0.178 -4.155 1.00 89.06 83 ILE A O 1
ATOM 672 N N . GLU A 1 84 ? -1.714 1.795 -3.095 1.00 91.50 84 GLU A N 1
ATOM 673 C CA . GLU A 1 84 ? -2.114 1.377 -1.762 1.00 91.50 84 GLU A CA 1
ATOM 674 C C . GLU A 1 84 ? -3.365 2.157 -1.354 1.00 91.50 84 GLU A C 1
ATOM 676 O O . GLU A 1 84 ? -3.382 3.390 -1.399 1.00 91.50 84 GLU A O 1
ATOM 681 N N . ILE A 1 85 ? -4.407 1.431 -0.950 1.00 92.94 85 ILE A N 1
ATOM 682 C CA . ILE A 1 85 ? -5.665 2.000 -0.471 1.00 92.94 85 ILE A CA 1
ATOM 683 C C . ILE A 1 85 ? -5.854 1.584 0.986 1.00 92.94 85 ILE A C 1
ATOM 685 O O . ILE A 1 85 ? -5.764 0.402 1.332 1.00 92.94 85 ILE A O 1
ATOM 689 N N . LEU A 1 86 ? -6.100 2.571 1.842 1.00 94.94 86 LEU A N 1
ATOM 690 C CA . LEU A 1 86 ? -6.369 2.397 3.263 1.00 94.94 86 LEU A CA 1
ATOM 691 C C . LEU A 1 86 ? -7.781 2.882 3.570 1.00 94.94 86 LEU A C 1
ATOM 693 O O . LEU A 1 86 ? -8.107 4.049 3.342 1.00 94.94 86 LEU A O 1
ATOM 697 N N . GLU A 1 87 ? -8.598 1.999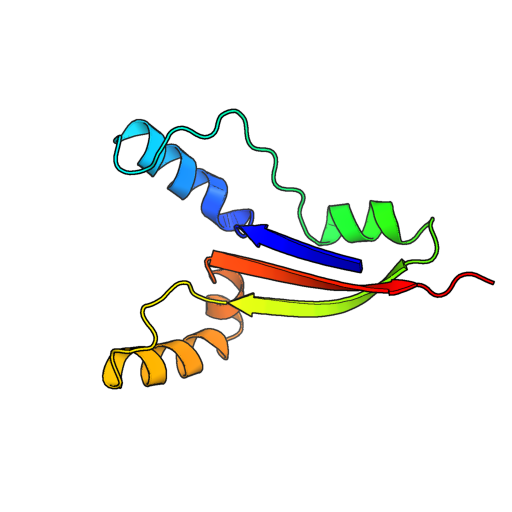 4.127 1.00 96.75 87 GLU A N 1
ATOM 698 C CA . GLU A 1 87 ? -9.956 2.316 4.553 1.00 96.75 87 GLU A CA 1
ATOM 699 C C . GLU A 1 87 ? -10.008 2.358 6.076 1.00 96.75 87 GLU A C 1
ATOM 701 O O . GLU A 1 87 ? -9.711 1.376 6.759 1.00 96.75 87 GLU A O 1
ATOM 706 N N . PHE A 1 88 ? -10.389 3.516 6.606 1.00 96.62 88 PHE A N 1
ATOM 707 C CA . PHE A 1 88 ? -10.542 3.757 8.033 1.00 96.62 88 PHE A CA 1
ATOM 708 C C . PHE A 1 88 ? -12.004 4.011 8.386 1.00 96.62 88 PHE A C 1
ATOM 710 O O . PHE A 1 88 ? -12.676 4.828 7.740 1.00 96.62 88 PHE A O 1
ATOM 717 N N . THR A 1 89 ? -12.456 3.394 9.471 1.00 96.69 89 THR A N 1
ATOM 718 C CA . THR A 1 89 ? -13.725 3.716 10.130 1.00 96.69 89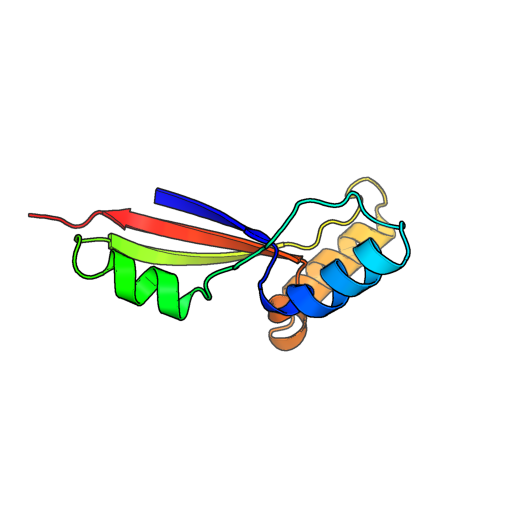 THR A CA 1
ATOM 719 C C . THR A 1 89 ? -13.457 4.644 11.306 1.00 96.69 89 THR A C 1
ATOM 721 O O . THR A 1 89 ? -12.422 4.546 11.959 1.00 96.69 89 THR A O 1
ATOM 724 N N . TYR A 1 90 ? -14.380 5.570 11.549 1.00 95.62 90 TYR A N 1
ATOM 725 C CA . TYR A 1 90 ? -14.364 6.408 12.739 1.00 95.62 90 TYR A CA 1
ATOM 726 C C . TYR A 1 90 ? -15.178 5.729 13.845 1.00 95.62 90 TYR A C 1
ATOM 728 O O . TYR A 1 90 ? -16.310 5.313 13.609 1.00 95.62 90 TYR A O 1
ATOM 736 N N . GLN A 1 91 ? -14.576 5.594 15.020 1.00 87.62 91 GLN A N 1
ATOM 737 C CA . GLN A 1 91 ? -15.136 5.001 16.233 1.00 87.62 91 GLN A CA 1
ATOM 738 C C . GLN A 1 91 ? -14.884 5.953 17.413 1.00 87.62 91 GLN A C 1
ATOM 740 O O . GLN A 1 91 ? -14.266 5.573 18.403 1.00 87.62 91 GLN A O 1
ATOM 745 N N . GLY A 1 92 ? -15.273 7.221 17.265 1.00 81.56 92 GLY A N 1
ATOM 746 C CA . GLY A 1 92 ? -15.317 8.154 18.390 1.00 81.56 92 GLY A CA 1
ATOM 747 C C . GLY A 1 92 ? -16.627 8.017 19.159 1.00 81.56 92 GLY A C 1
ATOM 748 O O . GLY A 1 92 ? -17.675 7.838 18.534 1.00 81.56 92 GLY A O 1
ATOM 749 N N . GLU A 1 93 ? -16.533 8.076 20.489 1.00 60.97 93 GLU A N 1
ATOM 750 C CA . GLU A 1 93 ? -17.663 8.320 21.399 1.00 60.97 93 GLU A CA 1
ATOM 751 C C . GLU A 1 93 ? -18.107 9.787 21.355 1.00 60.97 93 GLU A C 1
ATOM 753 O O . GLU A 1 93 ? -17.223 10.670 21.222 1.00 60.97 93 GLU A O 1
#

pLDDT: mean 84.63, std 9.19, range [60.97, 96.75]

Secondary structure (DSSP, 8-state):
-EEEEE-GGGHHHHHHHHHTTSS----------HHHHHHHHGGGTEEEEEEEEE----TT-HHHHHHHHHHTTSHHHHTT-SEEEEEEEE---

Foldseek 3Di:
DKDKDFQPVCVVVQVVCVVVVVDDDPDDDDDDHPVRVCVVCVVVQKDWDDKFAAAPDDCPPPVVVVVRVVLCPDPVSVSVGGMIMTDIDGGDD

Nearest PDB structures (foldseek):
  3l8d-assembly1_A-2  TM=5.390E-01  e=1.533E-02  Bacillus thuringiensis str. Al Hakam
  3cc8-assembly1_A-2  TM=4.845E-01  e=1.866E-02  Bacillus cereus ATCC 10987
  4htf-assembly1_B  TM=4.858E-01  e=6.427E-01  Escherichia coli O157:H7
  4htf-assembly1_A  TM=4.828E-01  e=7.823E-01  Escherichia coli O157:H7
  7d8u-assembly1_A  TM=3.856E-01  e=1.238E+00  African swine fever virus

Sequence (93 aa):
LVISMANPLWEPALLLLERLHLKLTEGPHWRPSCRHICRTLSPHGFTLQSRTFTLLLPTEVPLLSAIVKKLEKLPLLRRLCLIEILEFTYQGE

Radius of gyration: 15.69 Å; Cα contacts (8 Å, |Δi|>4): 117; chains: 1; bounding box: 33×32×44 Å

Mean predicted aligned error: 6.62 Å